Protein AF-A0A3C1KN04-F1 (afdb_monomer)

Structure (mmCIF, N/CA/C/O backbone):
data_AF-A0A3C1KN04-F1
#
_entry.id   AF-A0A3C1KN04-F1
#
loop_
_atom_site.group_PDB
_atom_site.id
_atom_site.type_symbol
_atom_site.label_atom_id
_atom_site.label_alt_id
_atom_site.label_comp_id
_atom_site.label_asym_id
_atom_site.label_entity_id
_atom_site.label_seq_id
_atom_site.pdbx_PDB_ins_code
_atom_site.Cartn_x
_atom_site.Cartn_y
_atom_site.Cartn_z
_atom_site.occupancy
_atom_site.B_iso_or_equiv
_atom_site.auth_seq_id
_atom_site.auth_comp_id
_atom_site.auth_asym_id
_atom_site.auth_atom_id
_atom_site.pdbx_PDB_model_num
ATOM 1 N N . ALA A 1 1 ? -9.420 2.441 16.521 1.00 65.50 1 ALA A N 1
ATOM 2 C CA . ALA A 1 1 ? -9.457 1.317 15.571 1.00 65.50 1 ALA A CA 1
ATOM 3 C C . ALA A 1 1 ? -8.503 0.209 16.009 1.00 65.50 1 ALA A C 1
ATOM 5 O O . ALA A 1 1 ? -7.301 0.451 16.129 1.00 65.50 1 ALA A O 1
ATOM 6 N N . GLY A 1 2 ? -9.038 -0.986 16.283 1.00 82.00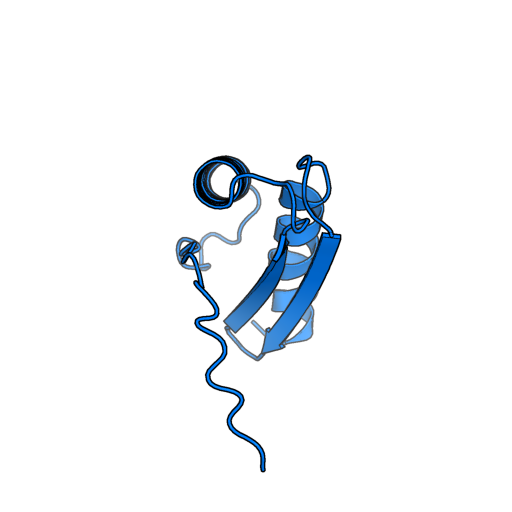 2 GLY A N 1
ATOM 7 C CA . GLY A 1 2 ? -8.224 -2.179 16.545 1.00 82.00 2 GLY A CA 1
ATOM 8 C C . GLY A 1 2 ? -7.494 -2.663 15.280 1.00 82.00 2 GLY A C 1
ATOM 9 O O . GLY A 1 2 ? -7.856 -2.253 14.177 1.00 82.00 2 GLY A O 1
ATOM 10 N N . PRO A 1 3 ? -6.495 -3.556 15.394 1.00 82.00 3 PRO A N 1
ATOM 11 C CA . PRO A 1 3 ? -5.686 -3.996 14.251 1.00 82.00 3 PRO A CA 1
ATOM 12 C C . PRO A 1 3 ? -6.509 -4.645 13.126 1.00 82.00 3 PRO A C 1
ATOM 14 O O . PRO A 1 3 ? -6.259 -4.364 11.961 1.00 82.00 3 PRO A O 1
ATOM 17 N N . ARG A 1 4 ? -7.534 -5.446 13.453 1.00 83.94 4 ARG A N 1
ATOM 18 C CA . ARG A 1 4 ? -8.435 -6.052 12.447 1.00 83.94 4 ARG A CA 1
ATOM 19 C C . ARG A 1 4 ? -9.263 -5.022 11.689 1.00 83.94 4 ARG A C 1
ATOM 21 O O . ARG A 1 4 ? -9.451 -5.129 10.490 1.00 83.94 4 ARG A O 1
ATOM 28 N N . GLU A 1 5 ? -9.729 -4.001 12.394 1.00 85.88 5 GLU A N 1
ATOM 29 C CA . GLU A 1 5 ? -10.556 -2.955 11.800 1.00 85.88 5 GLU A CA 1
ATOM 30 C C . GLU A 1 5 ? -9.742 -2.127 10.800 1.00 85.88 5 GLU A C 1
ATOM 32 O O . GLU A 1 5 ? -10.210 -1.849 9.704 1.00 85.88 5 GLU A O 1
ATOM 37 N N . VAL A 1 6 ? -8.485 -1.812 11.137 1.00 85.75 6 VAL A N 1
ATOM 38 C CA . VAL A 1 6 ? -7.529 -1.174 10.217 1.00 85.75 6 VAL A CA 1
ATOM 39 C C . VAL A 1 6 ? -7.233 -2.071 9.014 1.00 85.75 6 VAL A C 1
ATOM 41 O O . VAL A 1 6 ? -7.156 -1.583 7.889 1.00 85.75 6 VAL A O 1
ATOM 44 N N . GLU A 1 7 ? -7.084 -3.376 9.224 1.00 85.69 7 GLU A N 1
ATOM 45 C CA . GLU A 1 7 ? -6.877 -4.326 8.133 1.00 85.69 7 GLU A CA 1
ATOM 46 C C . GLU A 1 7 ? -8.057 -4.309 7.149 1.00 85.69 7 GLU A C 1
ATOM 48 O O . GLU A 1 7 ? -7.887 -4.007 5.970 1.00 85.69 7 GLU A O 1
ATOM 53 N N . GLU A 1 8 ? -9.275 -4.530 7.629 1.00 86.81 8 GLU A N 1
ATOM 54 C CA . GLU A 1 8 ? -10.452 -4.631 6.762 1.00 86.81 8 GLU A CA 1
ATOM 55 C C . GLU A 1 8 ? -10.860 -3.281 6.144 1.00 86.81 8 GLU A C 1
ATOM 57 O O . GLU A 1 8 ? -11.260 -3.218 4.981 1.00 86.81 8 GLU A O 1
ATOM 62 N N . GLN A 1 9 ? -10.756 -2.180 6.895 1.00 85.31 9 GLN A N 1
ATOM 63 C CA . GLN A 1 9 ? -11.207 -0.859 6.436 1.00 85.31 9 GLN A CA 1
ATOM 64 C C . GLN A 1 9 ? -10.152 -0.115 5.609 1.00 85.31 9 GLN A C 1
ATOM 66 O O . GLN A 1 9 ? -10.520 0.692 4.755 1.00 85.31 9 GLN A O 1
ATOM 71 N N . ILE A 1 10 ? -8.857 -0.347 5.860 1.00 84.94 10 ILE A N 1
ATOM 72 C CA . ILE A 1 10 ? -7.757 0.380 5.208 1.00 84.94 10 ILE A CA 1
ATOM 73 C C . ILE A 1 10 ? -6.931 -0.565 4.338 1.00 84.94 10 ILE A C 1
ATOM 75 O O . ILE A 1 10 ? -6.859 -0.334 3.133 1.00 84.94 10 ILE A O 1
ATOM 79 N N . CYS A 1 11 ? -6.329 -1.619 4.905 1.00 87.12 11 CYS A N 1
ATOM 80 C CA . CYS A 1 11 ? -5.434 -2.503 4.143 1.00 87.12 11 CYS A CA 1
ATOM 81 C C . CYS A 1 11 ? -6.131 -3.120 2.931 1.00 87.12 11 CYS A C 1
ATOM 83 O O . CYS A 1 11 ? -5.650 -2.952 1.814 1.00 87.12 11 CYS A O 1
ATOM 85 N N . VAL A 1 12 ? -7.272 -3.780 3.146 1.00 88.50 12 VAL A N 1
ATOM 86 C CA . VAL A 1 12 ? -8.015 -4.467 2.081 1.00 88.50 12 VAL A CA 1
ATOM 87 C C . VAL A 1 12 ? -8.447 -3.473 1.005 1.00 88.50 12 VAL A C 1
ATOM 89 O O . VAL A 1 12 ? -8.267 -3.729 -0.178 1.00 88.50 12 VAL A O 1
ATOM 92 N N . ARG A 1 13 ? -8.930 -2.287 1.394 1.00 88.12 13 ARG A N 1
ATOM 93 C CA . ARG A 1 13 ? -9.341 -1.243 0.441 1.00 88.12 13 ARG A CA 1
ATOM 94 C C . ARG A 1 13 ? -8.187 -0.725 -0.406 1.00 88.12 13 ARG A C 1
ATOM 96 O O . ARG A 1 13 ? -8.358 -0.516 -1.603 1.00 88.12 13 ARG A O 1
ATOM 103 N N . VAL A 1 14 ? -7.032 -0.485 0.213 1.00 87.12 14 VAL A N 1
ATOM 104 C CA . VAL A 1 14 ? -5.840 -0.023 -0.505 1.00 87.12 14 VAL A CA 1
ATOM 105 C C . VAL A 1 14 ? -5.330 -1.120 -1.431 1.00 87.12 14 VAL A C 1
ATOM 107 O O . VAL A 1 14 ? -5.037 -0.826 -2.585 1.00 87.12 14 VAL A O 1
ATOM 110 N N . GLU A 1 15 ? -5.278 -2.365 -0.962 1.00 88.06 15 GLU A N 1
ATOM 111 C CA . GLU A 1 15 ? -4.901 -3.525 -1.769 1.00 88.06 15 GLU A CA 1
ATOM 112 C C . GLU A 1 15 ? -5.822 -3.665 -2.988 1.00 88.06 15 GLU A C 1
ATOM 114 O O . GLU A 1 15 ? -5.342 -3.670 -4.118 1.00 88.06 15 GLU A O 1
ATOM 119 N N . GLU A 1 16 ? -7.142 -3.627 -2.797 1.00 88.62 16 GLU A N 1
ATOM 120 C CA . GLU A 1 16 ? -8.118 -3.640 -3.892 1.00 88.62 16 GLU A CA 1
ATOM 121 C C . GLU A 1 16 ? -8.011 -2.414 -4.817 1.00 88.62 16 GLU A C 1
ATOM 123 O O . GLU A 1 16 ? -8.314 -2.493 -6.004 1.00 88.62 16 GLU A O 1
ATOM 128 N N . ALA A 1 17 ? -7.549 -1.262 -4.343 1.00 87.81 17 ALA A N 1
ATOM 129 C CA . ALA A 1 17 ? -7.366 -0.108 -5.220 1.00 87.81 17 ALA A CA 1
ATOM 130 C C . ALA A 1 17 ? -6.115 -0.228 -6.108 1.00 87.81 17 ALA A C 1
ATOM 132 O O . ALA A 1 17 ? -6.110 0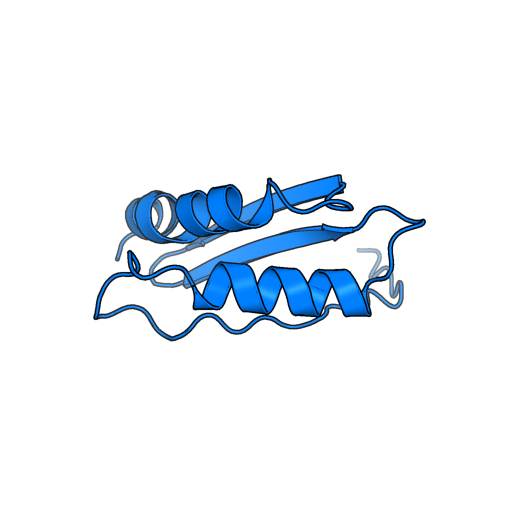.295 -7.228 1.00 87.81 17 ALA A O 1
ATOM 133 N N . VAL A 1 18 ? -5.065 -0.896 -5.611 1.00 87.94 18 VAL A N 1
ATOM 134 C CA . VAL A 1 18 ? -3.751 -0.968 -6.271 1.00 87.94 18 VAL A CA 1
ATOM 135 C C . VAL A 1 18 ? -3.465 -2.309 -6.952 1.00 87.94 18 VAL A C 1
ATOM 137 O O . VAL A 1 18 ? -2.617 -2.336 -7.833 1.00 87.94 18 VAL A O 1
ATOM 140 N N . HIS A 1 19 ? -4.170 -3.397 -6.625 1.00 86.25 19 HIS A N 1
ATOM 141 C CA . HIS A 1 19 ? -3.966 -4.719 -7.248 1.00 86.25 19 HIS A CA 1
ATOM 142 C C . HIS A 1 19 ? -4.242 -4.741 -8.760 1.00 86.25 19 HIS A C 1
ATOM 144 O O . HIS A 1 19 ? -3.670 -5.551 -9.481 1.00 86.25 19 HIS A O 1
ATOM 150 N N . ASP A 1 20 ? -5.101 -3.841 -9.239 1.00 87.75 20 ASP A N 1
ATOM 151 C CA . ASP A 1 20 ? -5.437 -3.663 -10.655 1.00 87.75 20 ASP A CA 1
ATOM 152 C C . ASP A 1 20 ? -4.365 -2.855 -11.416 1.00 87.75 20 ASP A C 1
ATOM 154 O O . ASP A 1 20 ? -4.393 -2.748 -12.643 1.00 87.75 20 ASP A O 1
ATOM 158 N N . LEU A 1 21 ? -3.393 -2.267 -10.708 1.00 87.81 21 LEU A N 1
ATOM 159 C CA . LEU A 1 21 ? -2.327 -1.505 -11.347 1.00 87.81 21 LEU A CA 1
ATOM 160 C C . LEU A 1 21 ? -1.349 -2.430 -12.070 1.00 87.81 21 LEU A C 1
ATOM 162 O O . LEU A 1 21 ? -0.782 -3.368 -11.512 1.00 87.81 21 LEU A O 1
ATOM 166 N N . SER A 1 22 ? -1.090 -2.101 -13.334 1.00 85.69 22 SER A N 1
ATOM 167 C CA . SER A 1 22 ? -0.057 -2.767 -14.121 1.00 85.69 22 SER A CA 1
ATOM 168 C C . SER A 1 22 ? 1.321 -2.496 -13.518 1.00 85.69 22 SER A C 1
ATOM 170 O O . SER A 1 22 ? 1.659 -1.348 -13.237 1.00 85.69 22 SER A O 1
ATOM 172 N N . GLY A 1 23 ? 2.122 -3.547 -13.341 1.00 86.94 23 GLY A N 1
ATOM 173 C CA . GLY A 1 23 ? 3.467 -3.439 -12.769 1.00 86.94 23 GLY A CA 1
ATOM 174 C C . GLY A 1 23 ? 3.544 -3.656 -11.259 1.00 86.94 23 GLY A C 1
ATOM 175 O O . GLY A 1 23 ? 4.622 -3.482 -10.697 1.00 86.94 23 GLY A O 1
ATOM 176 N N . VAL A 1 24 ? 2.447 -4.047 -10.604 1.00 89.25 24 VAL A N 1
ATOM 177 C CA . VAL A 1 24 ? 2.484 -4.553 -9.229 1.00 89.25 24 VAL A CA 1
ATOM 178 C C . VAL A 1 24 ? 2.877 -6.028 -9.237 1.00 89.25 24 VAL A C 1
ATOM 180 O O . VAL A 1 24 ? 2.203 -6.856 -9.847 1.00 89.25 24 VAL A O 1
ATOM 183 N N . ARG A 1 25 ? 3.972 -6.345 -8.549 1.00 88.25 25 ARG A N 1
ATOM 184 C CA . ARG A 1 25 ? 4.486 -7.704 -8.379 1.00 88.25 25 ARG A CA 1
ATOM 185 C C . ARG A 1 25 ? 3.890 -8.387 -7.158 1.00 88.25 25 ARG A C 1
ATOM 187 O O . ARG A 1 25 ? 3.427 -9.520 -7.234 1.00 88.25 25 ARG A O 1
ATOM 194 N N . GLU A 1 26 ? 3.958 -7.705 -6.021 1.00 88.56 26 GLU A N 1
ATOM 195 C CA . GLU A 1 26 ? 3.498 -8.218 -4.735 1.00 88.56 26 GLU A CA 1
ATOM 196 C C . GLU A 1 26 ? 2.971 -7.062 -3.884 1.00 88.56 26 GLU A C 1
ATOM 198 O O . GLU A 1 26 ? 3.497 -5.950 -3.931 1.00 88.56 26 GLU A O 1
ATOM 203 N N . ILE A 1 27 ? 1.922 -7.324 -3.105 1.00 88.88 27 ILE A N 1
ATOM 204 C CA . ILE A 1 27 ? 1.374 -6.380 -2.133 1.00 88.88 27 ILE A CA 1
ATOM 205 C C . ILE A 1 27 ? 1.414 -7.058 -0.769 1.00 88.88 27 ILE A C 1
ATOM 207 O O . ILE A 1 27 ? 1.021 -8.214 -0.622 1.00 88.88 27 ILE A O 1
ATOM 211 N N . ARG A 1 28 ? 1.898 -6.338 0.238 1.00 88.81 28 ARG A N 1
ATOM 212 C CA . ARG A 1 28 ? 1.880 -6.773 1.634 1.00 88.81 28 ARG A CA 1
ATOM 213 C C . ARG A 1 28 ? 1.281 -5.671 2.481 1.00 88.81 28 ARG A C 1
ATOM 215 O O . ARG A 1 28 ? 1.831 -4.574 2.514 1.00 88.81 28 ARG A O 1
ATOM 222 N N . CYS A 1 29 ? 0.221 -5.963 3.225 1.00 85.62 29 CYS A N 1
ATOM 223 C CA . CYS A 1 29 ? -0.227 -5.062 4.279 1.00 85.62 29 CYS A CA 1
ATOM 224 C C . CYS A 1 29 ? 0.197 -5.539 5.666 1.00 85.62 29 CYS A C 1
ATOM 226 O O . CYS A 1 29 ? 0.277 -6.729 5.956 1.00 85.62 29 CYS A O 1
ATOM 228 N N . THR A 1 30 ? 0.462 -4.586 6.547 1.00 88.75 30 THR A N 1
ATOM 229 C CA . THR A 1 30 ? 0.617 -4.799 7.980 1.00 88.75 30 THR A CA 1
ATOM 230 C C . THR A 1 30 ? -0.291 -3.819 8.702 1.00 88.75 30 THR A C 1
ATOM 232 O O . THR A 1 30 ? -0.051 -2.612 8.679 1.00 88.75 30 THR A O 1
ATOM 235 N N . ALA A 1 31 ? -1.320 -4.342 9.361 1.00 86.62 31 ALA A N 1
ATOM 236 C CA . ALA A 1 31 ? -2.189 -3.558 10.221 1.00 86.62 31 ALA A CA 1
ATOM 237 C C . ALA A 1 31 ? -1.711 -3.618 11.677 1.00 86.62 31 ALA A C 1
ATOM 239 O O . ALA A 1 31 ? -1.361 -4.670 12.216 1.00 86.62 31 ALA A O 1
ATOM 240 N N . ARG A 1 32 ? -1.707 -2.463 12.328 1.00 85.38 32 ARG A N 1
ATOM 241 C CA . ARG A 1 32 ? -1.488 -2.272 13.759 1.00 85.38 32 ARG A CA 1
ATOM 242 C C . ARG A 1 32 ? -2.597 -1.384 14.303 1.00 85.38 32 ARG A C 1
ATOM 244 O O . ARG A 1 32 ? -3.343 -0.757 13.553 1.00 85.38 32 ARG A O 1
ATOM 251 N N . GLU A 1 33 ? -2.722 -1.350 15.622 1.00 84.12 33 GLU A N 1
ATOM 252 C CA . GLU A 1 33 ? -3.703 -0.491 16.278 1.00 84.12 33 GLU A CA 1
ATOM 253 C C . GLU A 1 33 ? -3.476 0.975 15.869 1.00 84.12 33 GLU A C 1
ATOM 255 O O . GLU A 1 33 ? -2.391 1.521 16.062 1.00 84.12 33 GLU A O 1
ATOM 260 N N . GLY A 1 34 ? -4.478 1.571 15.216 1.00 79.69 34 GLY A N 1
ATOM 261 C CA . GLY A 1 34 ? -4.418 2.936 14.685 1.00 79.69 34 GLY A CA 1
ATOM 262 C C . GLY A 1 34 ? -3.507 3.174 13.469 1.00 79.69 34 GLY A C 1
ATOM 263 O O . GLY A 1 34 ? -3.387 4.321 13.053 1.00 79.69 34 GLY A O 1
ATOM 264 N N . MET A 1 35 ? -2.869 2.152 12.882 1.00 82.88 35 MET A N 1
ATOM 265 C CA . MET A 1 35 ? -1.934 2.346 11.762 1.00 82.88 35 MET A CA 1
ATOM 266 C C . MET A 1 35 ? -1.907 1.158 10.799 1.00 82.88 35 MET A C 1
ATOM 268 O O . MET A 1 35 ? -1.631 0.034 11.204 1.00 82.88 35 MET A O 1
ATOM 272 N N . GLY A 1 36 ? -2.116 1.412 9.506 1.00 84.44 36 GLY A N 1
ATOM 273 C CA . GLY A 1 36 ? -1.924 0.433 8.433 1.00 84.44 36 GLY A CA 1
ATOM 274 C C . GLY A 1 36 ? -0.721 0.805 7.572 1.00 84.44 36 GLY A C 1
ATOM 275 O O . GLY A 1 36 ? -0.544 1.969 7.218 1.00 84.44 36 GLY A O 1
ATOM 276 N N . THR A 1 37 ? 0.125 -0.163 7.236 1.00 86.06 37 THR A N 1
ATOM 277 C CA . THR A 1 37 ? 1.255 0.027 6.319 1.00 86.06 37 THR A CA 1
ATOM 278 C C . THR A 1 37 ? 1.118 -0.937 5.155 1.00 86.06 37 THR A C 1
ATOM 280 O O . THR A 1 37 ? 1.109 -2.145 5.367 1.00 86.06 37 THR A O 1
ATOM 283 N N . VAL A 1 38 ? 1.038 -0.404 3.935 1.00 86.88 38 VAL A N 1
ATOM 284 C CA . VAL A 1 38 ? 0.989 -1.190 2.697 1.00 86.88 38 VAL A CA 1
ATOM 285 C C . VAL A 1 38 ? 2.326 -1.052 1.982 1.00 86.88 38 VAL A C 1
ATOM 287 O O . VAL A 1 38 ? 2.781 0.058 1.710 1.00 86.88 38 VAL A O 1
ATOM 290 N N . LEU A 1 39 ? 2.951 -2.184 1.685 1.00 88.38 39 LEU A N 1
ATOM 291 C CA . LEU A 1 39 ? 4.152 -2.293 0.877 1.00 88.38 39 LEU A CA 1
ATOM 292 C C . LEU A 1 39 ? 3.755 -2.858 -0.486 1.00 88.38 39 LEU A C 1
ATOM 294 O O . LEU A 1 39 ? 3.148 -3.924 -0.557 1.00 88.38 39 LEU A O 1
ATOM 298 N N . VAL A 1 40 ? 4.097 -2.142 -1.552 1.00 87.06 40 VAL A N 1
ATOM 299 C CA . VAL A 1 40 ? 3.865 -2.583 -2.929 1.00 87.06 40 VAL A CA 1
ATOM 300 C C . VAL A 1 40 ? 5.219 -2.773 -3.592 1.00 87.06 40 VAL A C 1
ATOM 302 O O . VAL A 1 40 ? 6.011 -1.833 -3.676 1.00 87.06 40 VAL A O 1
ATOM 305 N N . GLU A 1 41 ? 5.489 -3.988 -4.049 1.00 87.50 41 GLU A N 1
ATOM 306 C CA . GLU A 1 41 ? 6.658 -4.304 -4.859 1.00 87.50 41 GLU A CA 1
ATOM 307 C C . GLU A 1 41 ? 6.329 -4.083 -6.332 1.00 87.50 41 GLU A C 1
ATOM 309 O O . GLU A 1 41 ? 5.341 -4.605 -6.851 1.00 87.50 41 GLU A O 1
ATOM 314 N N . ALA A 1 42 ? 7.165 -3.295 -7.004 1.00 87.56 42 ALA A N 1
ATOM 315 C CA . ALA A 1 42 ? 7.067 -3.057 -8.434 1.00 87.56 42 ALA A CA 1
ATOM 316 C C . ALA A 1 42 ? 7.767 -4.169 -9.225 1.00 87.56 42 ALA A C 1
ATOM 318 O O . ALA A 1 42 ? 8.780 -4.723 -8.788 1.00 87.56 42 ALA A O 1
ATOM 319 N N . GLU A 1 43 ? 7.272 -4.446 -10.426 1.00 88.25 43 GLU A N 1
ATOM 320 C CA . GLU A 1 43 ? 7.973 -5.282 -11.395 1.00 88.25 43 GLU A CA 1
ATOM 321 C C . GLU A 1 43 ? 9.306 -4.625 -11.813 1.00 88.25 43 GLU A C 1
ATOM 323 O O . GLU A 1 43 ? 9.361 -3.407 -12.006 1.00 88.25 43 GLU A O 1
ATOM 328 N N . PRO A 1 44 ? 10.388 -5.408 -11.995 1.00 80.31 44 PRO A N 1
ATOM 329 C CA . PRO A 1 44 ? 11.734 -4.881 -12.241 1.00 80.31 44 PRO A CA 1
ATOM 330 C C . PRO A 1 44 ? 11.873 -4.088 -13.550 1.00 80.31 44 PRO A C 1
ATOM 332 O O . PRO A 1 44 ? 12.787 -3.277 -13.669 1.00 80.31 44 PRO A O 1
ATOM 335 N N . ASP A 1 45 ? 10.975 -4.305 -14.513 1.00 84.31 45 ASP A N 1
ATOM 336 C CA . ASP A 1 45 ? 10.946 -3.601 -15.805 1.00 84.31 45 ASP A CA 1
ATOM 337 C C . ASP A 1 45 ? 9.931 -2.435 -15.825 1.00 84.31 45 ASP A C 1
ATOM 339 O O . ASP A 1 45 ? 9.759 -1.753 -16.835 1.00 84.31 45 ASP A O 1
ATOM 343 N N . TYR A 1 46 ? 9.238 -2.180 -14.706 1.00 86.81 46 TYR A N 1
ATOM 344 C CA . TYR A 1 46 ? 8.208 -1.149 -14.626 1.00 86.81 46 TYR A CA 1
ATOM 345 C C . TYR A 1 46 ? 8.754 0.191 -14.119 1.00 86.81 46 TYR A C 1
ATOM 347 O O . TYR A 1 46 ? 9.651 0.274 -13.279 1.00 86.81 46 TYR A O 1
ATOM 355 N N . ASN A 1 47 ? 8.188 1.289 -14.620 1.00 87.81 47 ASN A N 1
ATOM 356 C CA . ASN A 1 47 ? 8.608 2.625 -14.216 1.00 87.81 47 ASN A CA 1
ATOM 357 C C . ASN A 1 47 ? 8.060 2.962 -12.816 1.00 87.81 47 ASN A C 1
ATOM 359 O O . ASN A 1 47 ? 6.872 3.254 -12.671 1.00 87.81 47 ASN A O 1
ATOM 363 N N . MET A 1 48 ? 8.943 2.973 -11.812 1.00 83.06 48 MET A N 1
ATOM 364 C CA . MET A 1 48 ? 8.616 3.287 -10.411 1.00 83.06 48 MET A CA 1
ATOM 365 C C . MET A 1 48 ? 7.875 4.623 -10.262 1.00 83.06 48 MET A C 1
ATOM 367 O O . MET A 1 48 ? 6.878 4.700 -9.556 1.00 83.06 48 MET A O 1
ATOM 371 N N . GLN A 1 49 ? 8.302 5.649 -11.002 1.00 85.62 49 GLN A N 1
ATOM 372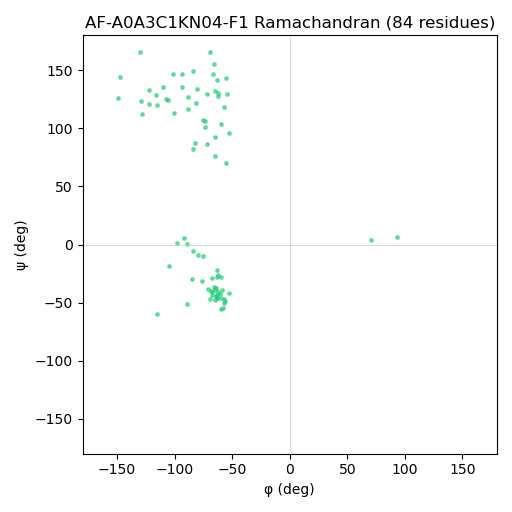 C CA . GLN A 1 49 ? 7.722 6.994 -10.965 1.00 85.62 49 GLN A CA 1
ATOM 373 C C . GLN A 1 49 ? 6.280 7.024 -11.496 1.00 85.62 49 GLN A C 1
ATOM 375 O O . GLN A 1 49 ? 5.429 7.770 -11.001 1.00 85.62 49 GLN A O 1
ATOM 380 N N . ARG A 1 50 ? 5.994 6.210 -12.523 1.00 88.00 50 ARG A N 1
ATOM 381 C CA . ARG A 1 50 ? 4.624 6.002 -13.008 1.00 88.00 50 ARG A CA 1
ATOM 382 C C . ARG A 1 50 ? 3.814 5.225 -11.985 1.00 88.00 50 ARG A C 1
ATOM 384 O O . ARG A 1 50 ? 2.714 5.654 -11.667 1.00 88.00 50 ARG A O 1
ATOM 391 N N . LEU A 1 51 ? 4.358 4.135 -11.444 1.00 87.25 51 LEU A N 1
ATOM 392 C CA . LEU A 1 51 ? 3.654 3.319 -10.456 1.00 87.25 51 LEU A CA 1
ATOM 393 C C . LEU A 1 51 ? 3.293 4.125 -9.205 1.00 87.25 51 LEU A C 1
ATOM 395 O O . LEU A 1 51 ? 2.154 4.070 -8.764 1.00 87.25 51 LEU A O 1
ATOM 399 N N . SER A 1 52 ? 4.221 4.915 -8.664 1.00 86.19 52 SER A N 1
ATOM 400 C CA . SER A 1 52 ? 3.981 5.740 -7.478 1.00 86.19 52 SER A CA 1
ATOM 401 C C . SER A 1 52 ? 2.923 6.817 -7.730 1.00 86.19 52 SER A C 1
ATOM 403 O O . SER A 1 52 ? 2.077 7.059 -6.866 1.00 86.19 52 SER A O 1
ATOM 405 N N . SER A 1 53 ? 2.906 7.403 -8.932 1.00 89.19 53 SER A N 1
ATOM 406 C CA . SER A 1 53 ? 1.857 8.338 -9.359 1.00 89.19 53 SER A CA 1
ATOM 407 C C . SER A 1 53 ? 0.489 7.655 -9.468 1.00 89.19 53 SER A C 1
ATOM 409 O O . SER A 1 53 ? -0.484 8.154 -8.908 1.00 89.19 53 SER A O 1
ATOM 411 N N . GLU A 1 54 ? 0.419 6.492 -10.119 1.00 89.25 54 GLU A N 1
ATOM 412 C CA . GLU A 1 54 ? -0.814 5.710 -10.269 1.00 8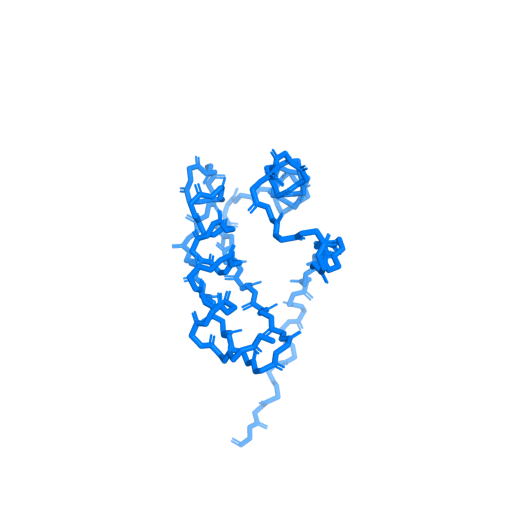9.25 54 GLU A CA 1
ATOM 413 C C . GLU A 1 54 ? -1.354 5.231 -8.913 1.00 89.25 54 GLU A C 1
ATOM 415 O O . GLU A 1 54 ? -2.537 5.410 -8.626 1.00 89.25 54 GLU A O 1
ATOM 420 N N . ILE A 1 55 ? -0.486 4.698 -8.042 1.00 88.62 55 ILE A N 1
ATOM 421 C CA . ILE A 1 55 ? -0.831 4.312 -6.667 1.00 88.62 55 ILE A CA 1
ATOM 422 C C . ILE A 1 55 ? -1.404 5.516 -5.9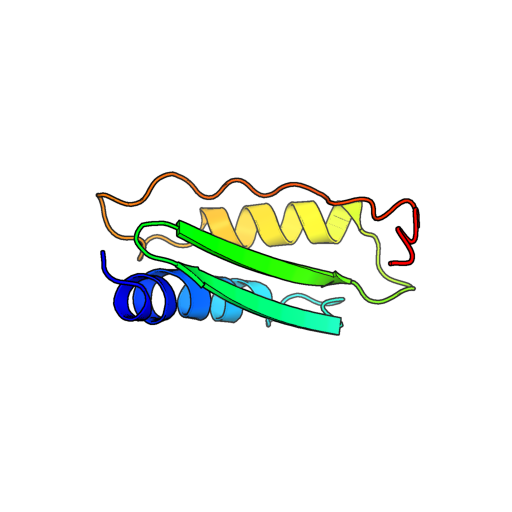28 1.00 88.62 55 ILE A C 1
ATOM 424 O O . ILE A 1 55 ? -2.472 5.409 -5.330 1.00 88.62 55 ILE A O 1
ATOM 428 N N . LYS A 1 56 ? -0.739 6.676 -5.994 1.00 87.56 56 LYS A N 1
ATOM 429 C CA . LYS A 1 56 ? -1.230 7.899 -5.353 1.00 87.56 56 LYS A CA 1
ATOM 430 C C . LYS A 1 56 ? -2.626 8.263 -5.847 1.00 87.56 56 LYS A C 1
ATOM 432 O O . LYS A 1 56 ? -3.486 8.540 -5.021 1.00 87.56 56 LYS A O 1
ATOM 437 N N . THR A 1 57 ? -2.864 8.234 -7.155 1.00 89.81 57 THR A N 1
ATOM 438 C CA . THR A 1 57 ? -4.177 8.541 -7.733 1.00 89.81 57 THR A CA 1
ATOM 439 C C . THR A 1 57 ? -5.246 7.536 -7.308 1.00 89.81 57 THR A C 1
ATOM 441 O O . THR A 1 57 ? -6.339 7.947 -6.925 1.00 89.81 57 THR A O 1
ATOM 444 N N . ARG A 1 58 ? -4.949 6.230 -7.331 1.00 88.06 58 ARG A N 1
ATOM 445 C CA . ARG A 1 58 ? -5.893 5.184 -6.906 1.00 88.06 58 ARG A CA 1
ATOM 446 C C . ARG A 1 58 ? -6.243 5.312 -5.432 1.00 88.06 58 ARG A C 1
ATOM 448 O O 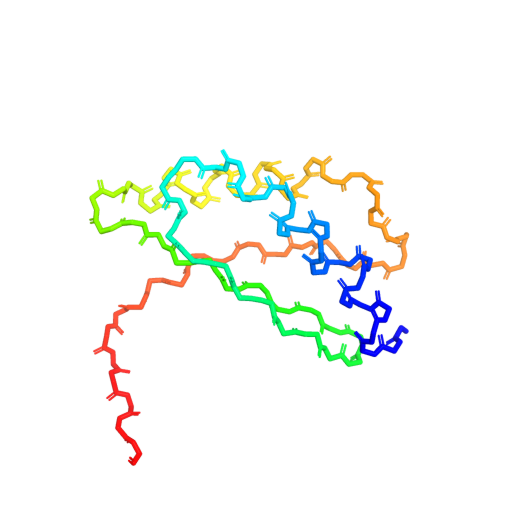. ARG A 1 58 ? -7.416 5.258 -5.089 1.00 88.06 58 ARG A O 1
ATOM 455 N N . VAL A 1 59 ? -5.238 5.518 -4.586 1.00 86.12 59 VAL A N 1
ATOM 456 C CA . VAL A 1 59 ? -5.403 5.639 -3.137 1.00 86.12 59 VAL A CA 1
ATOM 457 C C . VAL A 1 59 ? -6.153 6.921 -2.762 1.00 86.12 59 VAL A C 1
ATOM 459 O O . VAL A 1 59 ? -7.029 6.876 -1.905 1.00 86.12 59 VAL A O 1
ATOM 462 N N . ASP A 1 60 ? -5.873 8.044 -3.427 1.00 85.69 60 ASP A N 1
ATOM 463 C CA . ASP A 1 60 ? -6.589 9.312 -3.213 1.00 85.69 60 ASP A CA 1
ATOM 464 C C . ASP A 1 60 ? -8.058 9.236 -3.676 1.00 85.69 60 ASP A C 1
ATOM 466 O O . ASP A 1 60 ? 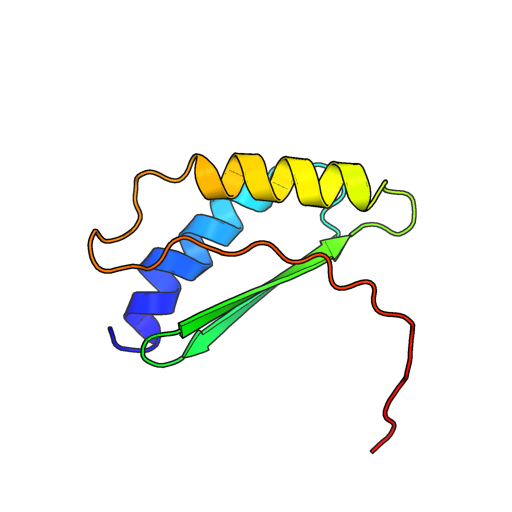-8.932 9.872 -3.094 1.00 85.69 60 ASP A O 1
ATOM 470 N N . ALA A 1 61 ? -8.360 8.394 -4.673 1.00 87.12 61 ALA A N 1
ATOM 471 C CA . ALA A 1 61 ? -9.721 8.158 -5.156 1.00 87.12 61 ALA A CA 1
ATOM 472 C C . ALA A 1 61 ? -10.584 7.279 -4.222 1.00 87.12 61 ALA A C 1
ATOM 474 O O . ALA A 1 61 ? -11.799 7.164 -4.434 1.00 87.12 61 ALA A O 1
ATOM 475 N N . ILE A 1 62 ? -10.001 6.659 -3.189 1.00 84.56 62 ILE A N 1
ATOM 476 C CA . ILE A 1 62 ? -10.741 5.847 -2.216 1.00 84.56 62 ILE A CA 1
ATOM 477 C C . ILE A 1 62 ? -11.542 6.779 -1.297 1.00 84.56 62 ILE A C 1
ATOM 479 O O . ILE A 1 62 ? -11.038 7.344 -0.332 1.00 84.56 62 ILE A O 1
ATOM 483 N N . ASN A 1 63 ? -12.840 6.898 -1.569 1.00 79.19 63 ASN A N 1
ATOM 484 C CA . ASN A 1 63 ? -13.774 7.692 -0.761 1.00 79.19 63 ASN A CA 1
ATOM 485 C C . ASN A 1 63 ? -14.412 6.892 0.389 1.00 79.19 63 ASN A C 1
ATOM 487 O O . ASN A 1 63 ? -15.253 7.407 1.119 1.00 79.19 63 ASN A O 1
ATOM 491 N N . THR A 1 64 ? -14.052 5.616 0.532 1.00 79.62 64 THR A N 1
ATOM 492 C CA . THR A 1 64 ? -14.605 4.705 1.545 1.00 79.62 64 THR A CA 1
ATOM 493 C C . THR A 1 64 ? -13.797 4.679 2.837 1.00 79.62 64 THR A C 1
ATOM 495 O O . THR A 1 64 ? -14.080 3.847 3.696 1.00 79.62 64 THR A O 1
ATOM 498 N N . PHE A 1 65 ? -12.775 5.528 2.975 1.00 80.56 65 PHE A N 1
ATOM 499 C CA . PHE A 1 65 ? -12.026 5.606 4.222 1.00 80.56 65 PHE A CA 1
ATOM 500 C C . PHE A 1 65 ? -12.900 6.160 5.358 1.00 80.56 65 PHE A C 1
ATOM 502 O O . PHE A 1 65 ? -13.761 7.012 5.116 1.00 80.56 65 PHE A O 1
ATOM 509 N N . PRO A 1 66 ? -12.681 5.705 6.604 1.00 73.50 66 PRO A N 1
ATOM 510 C CA . PRO A 1 66 ? -13.322 6.294 7.772 1.00 73.50 66 PRO A CA 1
ATOM 511 C C . PRO A 1 66 ? -13.044 7.800 7.840 1.00 73.50 66 PRO A C 1
ATOM 513 O O . PRO A 1 66 ? -11.934 8.237 7.556 1.00 73.50 66 PRO A O 1
ATOM 516 N N . VAL A 1 67 ? -14.018 8.600 8.280 1.00 73.62 67 VAL A N 1
ATOM 517 C CA . VAL A 1 6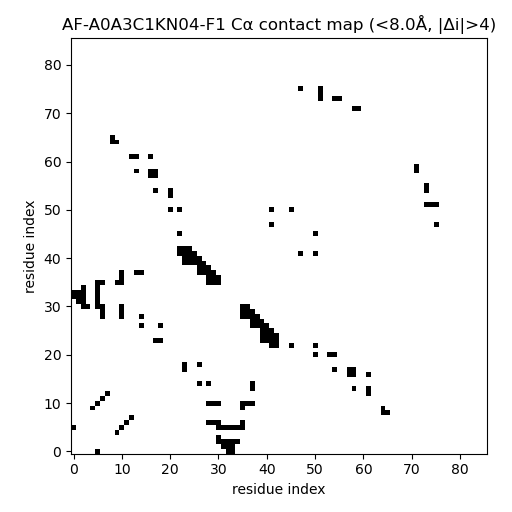7 ? -13.852 10.065 8.445 1.00 73.62 67 VAL A CA 1
ATOM 518 C C . VAL A 1 67 ? -12.728 10.408 9.432 1.00 73.62 67 VAL A C 1
ATOM 520 O O . VAL A 1 67 ? -12.094 11.453 9.338 1.00 73.62 67 VAL A O 1
ATOM 523 N N . GLU A 1 68 ? -12.483 9.506 10.374 1.00 73.81 68 GLU A N 1
ATOM 524 C CA . GLU A 1 68 ? -11.429 9.568 11.383 1.00 73.81 68 GLU A CA 1
ATOM 525 C C . GLU A 1 68 ? -10.060 9.060 10.894 1.00 73.81 68 GLU A C 1
ATOM 527 O O . GLU A 1 68 ? -9.077 9.176 11.623 1.00 73.81 68 GLU A O 1
ATOM 532 N N . ALA A 1 69 ? -9.967 8.519 9.674 1.00 72.88 69 ALA A N 1
ATOM 533 C CA . ALA A 1 69 ? -8.701 8.086 9.097 1.00 72.88 69 ALA A CA 1
ATOM 534 C C . ALA A 1 69 ? -7.926 9.276 8.512 1.00 72.88 69 ALA A C 1
ATOM 536 O O . ALA A 1 69 ? -8.469 10.105 7.777 1.00 72.88 69 ALA A O 1
ATOM 537 N N . GLU A 1 70 ? -6.630 9.350 8.817 1.00 72.31 70 GLU A N 1
ATOM 538 C CA . GLU A 1 70 ? -5.748 10.334 8.192 1.00 72.31 70 GLU A CA 1
ATOM 539 C C . GLU A 1 70 ? -5.589 10.076 6.692 1.00 72.31 70 GLU A C 1
ATOM 541 O O . GLU A 1 70 ? -5.735 8.953 6.201 1.00 72.31 70 GLU A O 1
ATOM 546 N N . ARG A 1 71 ? -5.254 11.139 5.948 1.00 75.69 71 ARG A N 1
ATOM 547 C CA . ARG A 1 71 ? -5.006 11.012 4.513 1.00 75.69 71 ARG A CA 1
ATOM 548 C C . ARG A 1 71 ? -3.812 10.083 4.281 1.00 75.69 71 ARG A C 1
ATOM 550 O O . ARG A 1 71 ? -2.740 10.338 4.834 1.00 75.69 71 ARG A O 1
ATOM 557 N N . PRO A 1 72 ? -3.960 9.053 3.436 1.00 74.94 72 PRO A N 1
ATOM 558 C CA . PRO A 1 72 ? -2.873 8.136 3.147 1.00 74.94 72 PRO A CA 1
ATOM 559 C C . PRO A 1 72 ? -1.711 8.879 2.483 1.00 74.94 72 PRO A C 1
ATOM 561 O O . PRO A 1 72 ? -1.880 9.623 1.513 1.00 74.94 72 PRO A O 1
ATOM 564 N N . VAL A 1 73 ? -0.507 8.666 3.008 1.00 77.00 73 VAL A N 1
ATOM 565 C CA . VAL A 1 73 ? 0.723 9.229 2.449 1.00 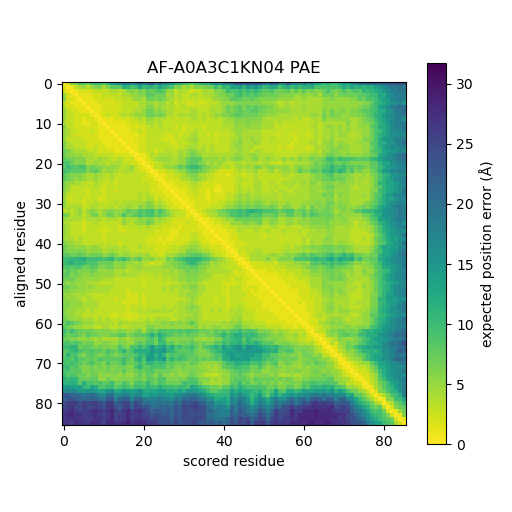77.00 73 VAL A CA 1
ATOM 566 C C . VAL A 1 73 ? 1.422 8.143 1.647 1.00 77.00 73 VAL A C 1
ATOM 568 O O . VAL A 1 73 ? 1.904 7.158 2.199 1.00 77.00 73 VAL A O 1
ATOM 571 N N . VAL A 1 74 ? 1.478 8.332 0.330 1.00 77.38 74 VAL A N 1
ATOM 572 C CA . VAL A 1 74 ? 2.229 7.451 -0.568 1.00 77.38 74 VAL A CA 1
ATOM 573 C C . VAL A 1 74 ? 3.657 7.967 -0.660 1.00 77.38 74 VAL A C 1
ATOM 575 O O . VAL A 1 74 ? 3.887 9.078 -1.142 1.00 77.38 74 VAL A O 1
ATOM 578 N N . THR A 1 75 ? 4.603 7.154 -0.204 1.00 75.25 75 THR A N 1
ATOM 579 C CA . THR A 1 75 ? 6.035 7.454 -0.266 1.00 75.25 75 THR A CA 1
ATOM 580 C C . THR A 1 75 ? 6.712 6.437 -1.168 1.00 75.25 75 THR A C 1
ATOM 582 O O . THR A 1 75 ? 6.557 5.233 -0.975 1.00 75.25 75 THR A O 1
ATOM 585 N N . GLU A 1 76 ? 7.488 6.914 -2.139 1.00 74.44 76 GLU A N 1
ATOM 586 C CA . GLU A 1 76 ? 8.344 6.037 -2.929 1.00 74.44 76 GLU A CA 1
ATOM 587 C C . GLU A 1 76 ? 9.532 5.601 -2.069 1.00 74.44 76 GLU A C 1
ATOM 589 O O . GLU A 1 76 ? 10.446 6.373 -1.774 1.00 74.44 76 GLU A O 1
ATOM 594 N N . LEU A 1 77 ? 9.506 4.343 -1.642 1.00 68.19 77 LEU A N 1
ATOM 595 C CA . LEU A 1 77 ? 10.653 3.707 -1.019 1.00 68.19 77 LEU A CA 1
ATOM 596 C C . LEU A 1 77 ? 11.575 3.231 -2.138 1.00 68.19 77 LEU A C 1
ATOM 598 O O . LEU A 1 77 ? 11.500 2.089 -2.587 1.00 68.19 77 LEU A O 1
ATOM 602 N N . ALA A 1 78 ? 12.463 4.112 -2.596 1.00 64.75 78 ALA A N 1
ATOM 603 C CA . ALA A 1 78 ? 13.626 3.676 -3.349 1.00 64.75 78 ALA A CA 1
ATOM 604 C C . ALA A 1 78 ? 14.488 2.845 -2.390 1.00 64.75 78 ALA A C 1
ATOM 606 O O . ALA A 1 78 ? 15.305 3.392 -1.644 1.00 64.75 78 ALA A O 1
ATOM 607 N N . TYR A 1 79 ? 14.281 1.524 -2.376 1.00 56.16 79 TYR A N 1
ATOM 608 C CA . TYR A 1 79 ? 15.169 0.569 -1.721 1.00 56.16 79 TYR A CA 1
ATOM 609 C C . TYR A 1 79 ? 16.517 0.620 -2.452 1.00 56.16 79 TYR A C 1
ATOM 611 O O . TYR A 1 79 ? 16.884 -0.242 -3.248 1.00 56.16 79 TYR A O 1
ATOM 619 N N . ARG A 1 80 ? 17.297 1.673 -2.189 1.00 53.59 80 ARG A N 1
ATOM 620 C CA . ARG A 1 80 ? 18.744 1.622 -2.324 1.00 53.59 80 ARG A CA 1
ATOM 621 C C . ARG A 1 80 ? 19.130 0.525 -1.355 1.00 53.59 80 ARG A C 1
ATOM 623 O O . ARG A 1 80 ? 19.012 0.720 -0.152 1.00 53.59 80 ARG A O 1
ATOM 630 N N . HIS A 1 81 ? 19.438 -0.635 -1.912 1.00 45.00 81 HIS A N 1
ATOM 631 C CA . HIS A 1 81 ? 19.701 -1.904 -1.253 1.00 45.00 81 HIS A CA 1
ATOM 632 C C . HIS A 1 81 ? 20.823 -1.773 -0.202 1.00 45.00 81 HIS A C 1
ATOM 634 O O . HIS A 1 81 ? 21.929 -2.267 -0.378 1.00 45.00 81 HIS A O 1
ATOM 640 N N . TYR A 1 82 ? 20.570 -1.087 0.908 1.00 47.72 82 TYR A N 1
ATOM 641 C CA . TYR A 1 82 ? 21.305 -1.267 2.141 1.00 47.72 82 TYR A CA 1
ATOM 642 C C . TYR A 1 82 ? 20.626 -2.445 2.810 1.00 47.72 82 TYR A C 1
ATOM 644 O O . TYR A 1 82 ? 19.730 -2.294 3.635 1.00 47.72 82 TYR A O 1
ATOM 652 N N . MET A 1 83 ? 21.023 -3.638 2.367 1.00 44.06 83 MET A N 1
ATOM 653 C CA . MET A 1 83 ? 20.869 -4.840 3.164 1.00 44.06 83 MET A CA 1
ATOM 654 C C . MET A 1 83 ? 21.507 -4.558 4.526 1.00 44.06 83 MET A C 1
ATOM 656 O O . MET A 1 83 ? 22.722 -4.668 4.684 1.00 44.06 83 MET A O 1
ATOM 660 N N . ALA A 1 84 ? 20.704 -4.154 5.505 1.00 45.97 84 ALA A N 1
ATOM 661 C CA . ALA A 1 84 ? 21.072 -4.325 6.894 1.00 45.97 84 ALA A CA 1
ATOM 662 C C . ALA A 1 84 ? 20.942 -5.826 7.163 1.00 45.97 84 ALA A C 1
ATOM 664 O O . ALA A 1 84 ? 19.877 -6.321 7.523 1.00 45.97 84 ALA A O 1
ATOM 665 N N . ALA A 1 85 ? 22.019 -6.551 6.864 1.00 41.91 85 ALA A N 1
ATOM 666 C CA . ALA A 1 85 ? 22.241 -7.871 7.418 1.00 41.91 85 ALA A CA 1
ATOM 667 C C . ALA A 1 85 ? 22.156 -7.752 8.947 1.00 41.91 85 ALA A C 1
ATOM 669 O O . ALA A 1 85 ? 22.797 -6.870 9.528 1.00 41.91 85 ALA A O 1
ATOM 670 N N . VAL A 1 86 ? 21.348 -8.612 9.564 1.00 40.50 86 VAL A N 1
ATOM 671 C CA . VAL A 1 86 ? 21.392 -8.882 11.004 1.00 40.50 86 VAL A CA 1
ATOM 672 C C . VAL A 1 86 ? 21.963 -10.272 11.218 1.00 40.50 86 VAL A C 1
ATOM 674 O O . VAL A 1 86 ? 21.657 -11.154 10.381 1.00 40.50 86 VAL A O 1
#

Organism: NCBI:txid287487

Mean predicted aligned error: 7.19 Å

pLDDT: mean 80.37, std 12.2, range [40.5, 89.81]

InterPro domains:
  IPR001036 Acriflavin resistance protein [PTHR32063] (1-77)

Nearest PDB structures (foldseek):
  4k0e-assembly1_C  TM=9.180E-01  e=7.887E-02  Cupriavidus metallidurans CH34
  5ens-assembly1_B  TM=9.020E-01  e=9.803E-02  Escherichia coli K-12
  8gjk-assembly1_A  TM=9.061E-01  e=1.133E-01  Campylobacter jejuni
  4k0e-assembly1_A  TM=9.284E-01  e=1.408E-01  Cupriavidus metallidurans CH34
  4k0j-assembly2_F  TM=8.723E-01  e=1.514E-01  Cupriavidus metallidurans CH34

Secondary structure (DSSP, 8-state):
--HHHHIIIIIHHHHHHHTTSTTEEEEEEEEETTEEEEEEEEPTTS-HHHHHHHHHHHHHT-TTS-TTSPPP--------------

Foldseek 3Di:
DAQVCCCVQPVVQLCVLLVPDPFFDDWDWGGHGLDIDIDTDGHPPDDLVVSLVSSLVSQQPPPSHDPPRDRDDRDRPPCPPPPPDD

Sequence (86 aa):
AGPREVEEQICVRVEEAVHDLSGVREIRCTAREGMGTVLVEAEPDYNMQRLSSEIKTRVDAINTFPVEAERPVVTELAYRHYMAAV

Solvent-accessible surface area (backbone atoms only — not comparable to full-atom values): 5382 Å² total; per-residue (Å²): 100,53,34,67,53,28,28,64,56,45,37,50,50,48,47,68,48,43,70,80,43,84,47,62,67,48,76,46,70,48,52,34,69,77,45,65,47,78,47,74,41,66,34,94,90,46,62,62,74,57,47,52,49,50,44,42,53,39,56,70,65,54,81,78,56,59,91,89,55,75,83,85,80,82,73,85,78,78,76,71,82,72,77,78,79,127

Radius of gyration: 13.56 Å; Cα contacts (8 Å, |Δi|>4): 97; chains: 1; bounding box: 37×20×32 Å